Protein AF-A0AAD1SH05-F1 (afdb_monomer)

Nearest PDB structures (foldseek):
  2wno-assembly1_A  TM=9.393E-01  e=1.750E-06  Homo sapiens
  9en2-assembly1_A  TM=9.406E-01  e=2.161E-06  Homo sapiens
  7wr7-assembly1_A  TM=9.058E-01  e=7.682E-06  Homo sapiens
  6fzv-assembly1_D  TM=9.130E-01  e=3.199E-05  Homo sapiens
  3kq4-assembly1_B  TM=9.479E-01  e=1.078E-04  Homo sapiens

InterPro domains:
  IPR000859 CUB domain [PF00431] (1-83)
  IPR000859 CUB domain [PS01180] (1-86)
  IPR000859 CUB domain [SM00042] (1-86)
  IPR000859 CUB domain [cd00041] (1-85)
  IPR035914 Spermadhesin, CUB domain superfamily [G3DSA:2.60.120.290] (1-95)
  IPR035914 Spermadhesin, CUB domain superfamily [SSF49854] (1-86)

pLDDT: mean 83.74, std 23.16, range [28.81, 98.81]

Mean predicted aligned error: 10.82 Å

Sequence (114 aa):
WRLSVGSNQRIMLTFTSFDLEPEGPAGCKDVVEVYDGDTKGSQKIGHFCGNKIPSPVYSTGNILMVRFKSDSEGTGMGFHAKYSAFTGQVTPTTTPTTTRTTTPTTQTPPYIGL

Organism: Pelobates cultripes (NCBI:txid61616)

Solvent-accessible surface area (backbone atoms only — not comparable to full-atom values): 7149 Å² total; per-residue (Å²): 88,81,48,75,53,58,87,84,25,22,39,42,39,37,58,81,42,38,25,33,30,57,69,47,100,89,42,60,61,27,33,43,37,31,17,51,22,89,40,92,87,33,56,75,77,43,81,46,46,17,60,65,69,62,78,71,43,72,40,87,44,28,31,35,23,39,43,80,45,66,72,96,66,80,78,50,90,41,72,42,71,51,72,46,74,46,72,80,79,82,68,81,79,82,68,77,94,76,82,85,90,82,89,83,88,86,88,83,88,88,89,88,85,134

Structure (mmCIF, N/CA/C/O backbone):
data_AF-A0AAD1SH05-F1
#
_entry.id   AF-A0AAD1SH05-F1
#
loop_
_atom_site.group_PDB
_atom_site.id
_atom_site.type_symbol
_atom_site.label_atom_id
_atom_site.label_alt_id
_atom_site.label_comp_id
_atom_site.label_asym_id
_atom_site.label_entity_id
_atom_site.label_seq_id
_atom_site.pdbx_PDB_ins_code
_atom_site.Cartn_x
_atom_site.Cartn_y
_atom_site.Cartn_z
_atom_site.occupancy
_atom_site.B_iso_or_equiv
_atom_site.auth_seq_id
_atom_site.auth_comp_id
_atom_site.auth_asym_id
_atom_site.auth_atom_id
_atom_site.pdbx_PDB_model_num
ATOM 1 N N . TRP A 1 1 ? -9.307 -1.364 -3.843 1.00 97.50 1 TRP A N 1
ATOM 2 C CA . TRP A 1 1 ? -9.909 -2.243 -2.829 1.00 97.50 1 TRP A CA 1
ATOM 3 C C . TRP A 1 1 ? -10.112 -1.472 -1.546 1.00 97.50 1 TRP A C 1
ATOM 5 O O . TRP A 1 1 ? -9.191 -0.799 -1.100 1.00 97.50 1 TRP A O 1
ATOM 15 N N . ARG A 1 2 ? -11.302 -1.583 -0.961 1.00 97.38 2 ARG A N 1
ATOM 16 C CA . ARG A 1 2 ? -11.613 -1.053 0.365 1.00 97.38 2 ARG A CA 1
ATOM 17 C C . ARG A 1 2 ? -11.546 -2.205 1.361 1.00 97.38 2 ARG A C 1
ATOM 19 O O . ARG A 1 2 ? -12.300 -3.163 1.222 1.00 97.38 2 ARG A O 1
ATOM 26 N N . LEU A 1 3 ? -10.638 -2.123 2.322 1.00 98.25 3 LEU A N 1
ATOM 27 C CA . LEU A 1 3 ? -10.485 -3.099 3.395 1.00 98.25 3 LEU A CA 1
ATOM 28 C C . LEU A 1 3 ? -11.146 -2.540 4.648 1.00 98.25 3 LEU A C 1
ATOM 30 O O . LEU A 1 3 ? -10.958 -1.368 4.963 1.00 98.25 3 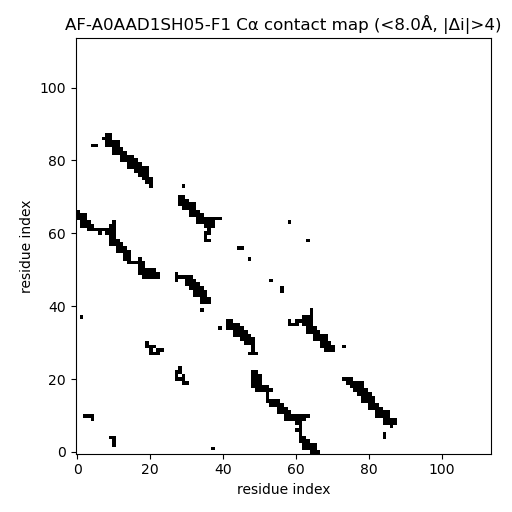LEU A O 1
ATOM 34 N N . SER A 1 4 ? -11.896 -3.366 5.371 1.00 97.94 4 SER A N 1
ATOM 35 C CA . SER A 1 4 ? -12.515 -2.961 6.630 1.00 97.94 4 SER A CA 1
ATOM 36 C C . SER A 1 4 ? -12.530 -4.092 7.646 1.00 97.94 4 SER A C 1
ATOM 38 O O . SER A 1 4 ? -12.725 -5.253 7.285 1.00 97.94 4 SER A O 1
ATOM 40 N N . VAL A 1 5 ? -12.366 -3.727 8.912 1.00 97.75 5 VAL A N 1
ATOM 41 C CA . VAL A 1 5 ? -12.466 -4.608 10.086 1.00 97.75 5 VAL A CA 1
ATOM 42 C C . VAL A 1 5 ? -13.456 -4.014 11.097 1.00 97.75 5 VAL A C 1
ATOM 44 O O . VAL A 1 5 ? -14.066 -2.971 10.833 1.00 97.75 5 VAL A O 1
ATOM 47 N N . GLY A 1 6 ? -13.651 -4.672 12.246 1.00 96.31 6 GLY A N 1
ATOM 48 C CA . GLY A 1 6 ? -14.532 -4.167 13.301 1.00 96.31 6 GLY A CA 1
ATOM 49 C C . GLY A 1 6 ? -14.138 -2.758 13.758 1.00 96.31 6 GLY A C 1
ATOM 50 O O . GLY A 1 6 ? -12.965 -2.395 13.725 1.00 96.31 6 GLY A O 1
ATOM 51 N N . SER A 1 7 ? -15.110 -1.960 14.203 1.00 92.94 7 SER A N 1
ATOM 52 C CA . SER A 1 7 ? -14.918 -0.538 14.548 1.00 92.94 7 SER A CA 1
ATOM 53 C C . SER A 1 7 ? -13.844 -0.273 15.612 1.00 92.94 7 SER A C 1
ATOM 55 O O . SER A 1 7 ? -13.246 0.795 15.617 1.00 92.94 7 SER A O 1
ATOM 57 N N . ASN A 1 8 ? -13.562 -1.252 16.475 1.00 93.19 8 ASN A N 1
ATOM 58 C CA . ASN A 1 8 ? -12.547 -1.167 17.532 1.00 93.19 8 ASN A CA 1
ATOM 59 C C . ASN A 1 8 ? -11.220 -1.856 17.162 1.00 93.19 8 ASN A C 1
ATOM 61 O O . ASN A 1 8 ? -10.400 -2.146 18.033 1.00 93.19 8 ASN A O 1
ATOM 65 N N . GLN A 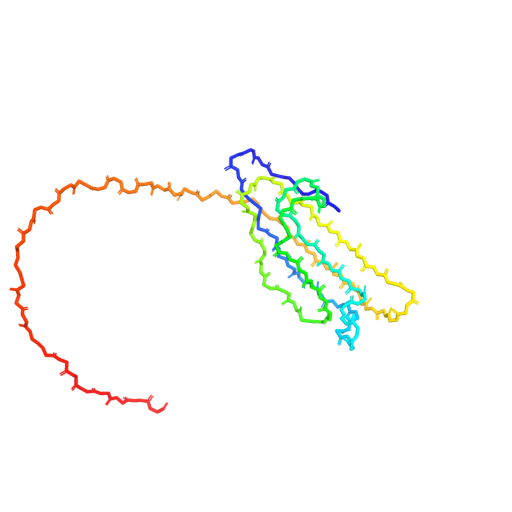1 9 ? -11.022 -2.175 15.884 1.00 95.81 9 GLN A N 1
ATOM 66 C CA . GLN A 1 9 ? -9.844 -2.869 15.374 1.00 95.81 9 GLN A CA 1
ATOM 67 C C . GLN A 1 9 ? -9.101 -2.003 14.357 1.00 95.81 9 GLN A C 1
ATOM 69 O O . GLN A 1 9 ? -9.647 -1.064 13.783 1.00 95.81 9 GLN A O 1
ATOM 74 N N . ARG A 1 10 ? -7.843 -2.359 14.119 1.00 97.25 10 ARG A N 1
ATOM 75 C CA . ARG A 1 10 ? -6.991 -1.799 13.070 1.00 97.25 10 ARG A CA 1
ATOM 76 C C . ARG A 1 10 ? -6.580 -2.895 12.097 1.00 97.25 10 ARG A C 1
ATOM 78 O O . ARG A 1 10 ? -6.715 -4.080 12.397 1.00 97.25 10 ARG A O 1
ATOM 85 N N . ILE A 1 11 ? -6.102 -2.495 10.929 1.00 98.50 11 ILE A N 1
ATOM 86 C CA . ILE A 1 11 ? -5.742 -3.371 9.819 1.00 98.50 11 ILE A CA 1
ATOM 87 C C . ILE A 1 11 ? -4.225 -3.456 9.715 1.00 98.50 11 ILE A C 1
ATOM 89 O O . ILE A 1 11 ? -3.551 -2.437 9.574 1.00 98.50 11 ILE A O 1
ATOM 93 N N . MET A 1 12 ? -3.700 -4.679 9.741 1.00 98.38 12 MET A N 1
ATOM 94 C CA . MET A 1 12 ? -2.338 -4.981 9.311 1.00 98.38 12 MET A CA 1
ATOM 95 C C . MET A 1 12 ? -2.407 -5.599 7.916 1.00 98.38 12 MET A C 1
ATOM 97 O O . MET A 1 12 ? -2.948 -6.690 7.750 1.00 98.38 12 MET A O 1
ATOM 101 N N . LEU A 1 13 ? -1.881 -4.902 6.912 1.00 98.69 13 LEU A N 1
ATOM 102 C CA . LEU A 1 13 ? -1.759 -5.375 5.534 1.00 98.69 13 LEU A CA 1
ATOM 103 C C . LEU A 1 13 ? -0.346 -5.924 5.313 1.00 98.69 13 LEU A C 1
ATOM 105 O O . LEU A 1 13 ? 0.641 -5.248 5.593 1.00 98.69 13 LEU A O 1
ATOM 109 N N . THR A 1 14 ? -0.234 -7.144 4.799 1.00 98.62 14 THR A N 1
ATOM 110 C CA . THR A 1 14 ? 1.044 -7.815 4.533 1.00 98.62 14 THR A CA 1
ATOM 111 C C . THR A 1 14 ? 1.068 -8.354 3.112 1.00 98.62 14 THR A C 1
ATOM 113 O O . THR A 1 14 ? 0.157 -9.071 2.699 1.00 98.62 14 THR A O 1
ATOM 116 N N . PHE A 1 15 ? 2.123 -8.036 2.367 1.00 98.69 15 PHE A N 1
ATOM 117 C CA . PHE A 1 15 ? 2.340 -8.554 1.020 1.00 98.69 15 PHE A CA 1
ATOM 118 C C . PHE A 1 15 ? 3.020 -9.925 1.084 1.00 98.69 15 PHE A C 1
ATOM 120 O O . PHE A 1 15 ? 3.991 -10.107 1.812 1.00 98.69 15 PHE A O 1
ATOM 127 N N . THR A 1 16 ? 2.499 -10.897 0.336 1.00 98.44 16 THR A N 1
ATOM 128 C CA . THR A 1 16 ? 3.062 -12.256 0.232 1.00 98.44 16 THR A CA 1
ATOM 129 C C . THR A 1 16 ? 3.809 -12.481 -1.078 1.00 98.44 16 THR A C 1
ATOM 131 O O . THR A 1 16 ? 4.659 -13.360 -1.149 1.00 98.44 16 THR A O 1
ATOM 134 N N . SER A 1 17 ? 3.502 -11.693 -2.108 1.00 98.31 17 SER A N 1
ATOM 135 C CA . SER A 1 17 ? 4.295 -11.578 -3.331 1.00 98.31 17 SER A CA 1
ATOM 136 C C . SER A 1 17 ? 4.197 -10.143 -3.838 1.00 98.31 17 SER A C 1
ATOM 138 O O . SER A 1 17 ? 3.157 -9.499 -3.660 1.00 98.31 17 SER A O 1
ATOM 140 N N . PHE A 1 18 ? 5.261 -9.640 -4.457 1.00 98.44 18 PHE A N 1
ATOM 141 C CA . PHE A 1 18 ? 5.289 -8.285 -4.990 1.00 98.44 18 PHE A CA 1
ATOM 142 C C . PHE A 1 18 ? 6.283 -8.202 -6.145 1.00 98.44 18 PHE A C 1
ATOM 144 O O . PHE A 1 18 ? 7.479 -8.369 -5.931 1.00 98.44 18 PHE A O 1
ATOM 151 N N . ASP A 1 19 ? 5.776 -7.986 -7.351 1.00 98.19 19 ASP A N 1
ATOM 152 C CA . ASP A 1 19 ? 6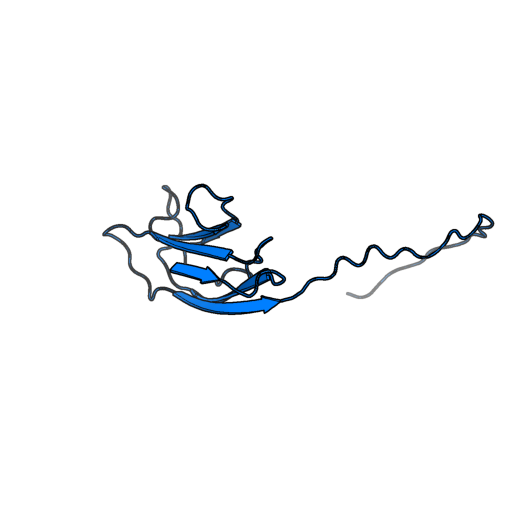.565 -7.862 -8.569 1.00 98.19 19 ASP A CA 1
ATOM 153 C C . ASP A 1 19 ? 5.860 -6.907 -9.534 1.00 98.19 19 ASP A C 1
ATOM 155 O O . ASP A 1 19 ? 4.924 -7.278 -10.242 1.00 98.19 19 ASP A O 1
ATOM 159 N N . LEU A 1 20 ? 6.277 -5.647 -9.493 1.00 97.69 20 LEU A N 1
ATOM 160 C CA . LEU A 1 20 ? 5.836 -4.567 -10.367 1.00 97.69 20 LEU A CA 1
ATOM 161 C C . LEU A 1 20 ? 7.029 -4.020 -11.148 1.00 97.69 20 LEU A C 1
ATOM 163 O O . LEU A 1 20 ? 8.182 -4.315 -10.821 1.00 97.69 20 LEU A O 1
ATOM 167 N N . GLU A 1 21 ? 6.757 -3.166 -12.132 1.00 96.38 21 GLU A N 1
ATOM 168 C CA . GLU A 1 21 ? 7.815 -2.426 -12.813 1.00 96.38 21 GLU A CA 1
ATOM 169 C C . GLU A 1 21 ? 8.729 -1.702 -11.795 1.00 96.38 21 GLU A C 1
ATOM 171 O O . GLU A 1 21 ? 8.232 -1.077 -10.845 1.00 96.38 21 GLU A O 1
ATOM 176 N N . PRO A 1 22 ? 10.066 -1.816 -11.934 1.00 94.25 22 PRO A N 1
ATOM 177 C CA . PRO A 1 22 ? 11.010 -1.113 -11.076 1.00 94.25 22 PRO A CA 1
ATOM 178 C C . PRO A 1 22 ? 10.906 0.406 -11.233 1.00 94.25 22 PRO A C 1
ATOM 180 O O . PRO A 1 22 ? 10.484 0.928 -12.260 1.00 94.25 22 PRO A O 1
ATOM 183 N N . GLU A 1 23 ? 11.331 1.129 -10.198 1.00 94.81 23 GLU A N 1
ATOM 184 C CA . GLU A 1 23 ? 11.376 2.588 -10.238 1.00 94.81 23 GLU A CA 1
ATOM 185 C C . GLU A 1 23 ? 12.338 3.073 -11.332 1.00 94.81 23 GLU A C 1
ATOM 187 O O . GLU A 1 23 ? 13.527 2.743 -11.330 1.00 94.81 23 GLU A O 1
ATOM 192 N N . GLY A 1 24 ? 11.811 3.863 -12.267 1.00 92.56 24 GLY A N 1
ATOM 193 C CA . GLY A 1 24 ? 12.590 4.497 -13.323 1.00 92.56 24 GLY A CA 1
ATOM 194 C C . GLY A 1 24 ? 12.937 5.958 -13.009 1.00 92.56 24 GLY A C 1
ATOM 195 O O . GLY A 1 24 ? 12.553 6.494 -11.970 1.00 92.56 24 GLY A O 1
ATOM 196 N N . PRO A 1 25 ? 13.594 6.669 -13.944 1.00 93.00 25 PRO A N 1
ATOM 197 C CA . PRO A 1 25 ? 13.940 8.086 -13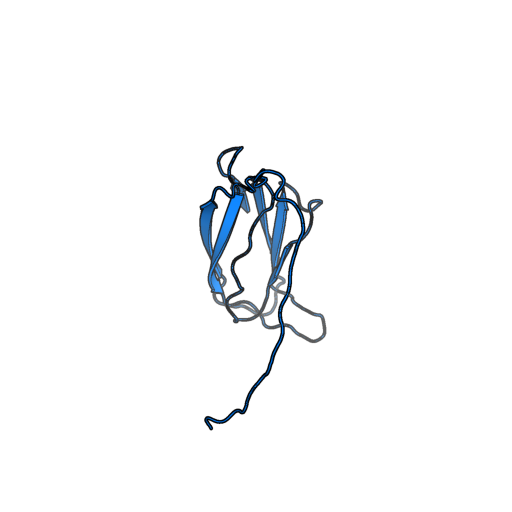.779 1.00 93.00 25 PRO A CA 1
ATOM 198 C C . PRO A 1 25 ? 12.733 9.012 -13.552 1.00 93.00 25 PRO A C 1
ATOM 200 O O . PRO A 1 25 ? 12.874 10.085 -12.974 1.00 93.00 25 PRO A O 1
ATOM 203 N N . ALA A 1 26 ? 11.548 8.603 -14.014 1.00 91.25 26 ALA A N 1
ATOM 204 C CA . ALA A 1 26 ? 10.284 9.314 -13.820 1.00 91.25 26 ALA A CA 1
ATOM 205 C C . ALA A 1 26 ? 9.489 8.824 -12.587 1.00 91.25 26 ALA A C 1
ATOM 207 O O . ALA A 1 26 ? 8.329 9.205 -12.418 1.00 91.25 26 ALA A O 1
ATOM 208 N N . GLY A 1 27 ? 10.093 7.982 -11.741 1.00 93.62 27 GLY A N 1
ATOM 209 C CA . GLY A 1 27 ? 9.462 7.338 -10.591 1.00 93.62 27 GLY A CA 1
ATOM 210 C C . GLY A 1 27 ? 8.745 6.029 -10.939 1.00 93.62 27 GLY A C 1
ATOM 211 O O . GLY A 1 27 ? 8.938 5.450 -12.009 1.00 93.62 27 GLY A O 1
ATOM 212 N N . CYS A 1 28 ? 7.904 5.562 -10.014 1.00 95.25 28 CYS A N 1
ATOM 213 C CA . CYS A 1 28 ? 7.080 4.365 -10.190 1.00 95.25 28 CYS A CA 1
ATOM 214 C C . CYS A 1 28 ? 5.964 4.593 -11.227 1.00 95.25 28 CYS A C 1
ATOM 216 O O . CYS A 1 28 ? 5.107 5.466 -11.037 1.00 95.25 28 CYS A O 1
ATOM 218 N N . LYS A 1 29 ? 5.932 3.778 -12.285 1.00 95.62 29 LYS A N 1
ATOM 219 C CA . LYS A 1 29 ? 4.825 3.730 -13.255 1.00 95.62 29 LYS A CA 1
ATOM 220 C C . LYS A 1 29 ? 3.704 2.814 -12.772 1.00 95.62 29 LYS A C 1
ATOM 222 O O . LYS A 1 29 ? 2.572 3.272 -12.581 1.00 95.62 29 LYS A O 1
ATOM 227 N N . ASP A 1 30 ? 4.077 1.579 -12.450 1.00 97.19 30 ASP A N 1
ATOM 228 C CA . ASP A 1 30 ? 3.259 0.616 -11.724 1.00 97.19 30 ASP A CA 1
ATOM 229 C C . ASP A 1 30 ? 3.430 0.794 -10.220 1.00 97.19 30 ASP A C 1
ATOM 231 O O . ASP A 1 30 ? 4.538 0.747 -9.689 1.00 97.19 30 ASP A O 1
ATOM 235 N N . VAL A 1 31 ? 2.328 1.002 -9.503 1.00 97.81 31 VAL A N 1
ATOM 236 C CA . VAL A 1 31 ? 2.375 1.309 -8.076 1.00 97.81 31 VAL A CA 1
ATOM 237 C C . VAL A 1 31 ? 1.158 0.808 -7.313 1.00 97.81 31 VAL A C 1
ATOM 239 O O . VAL A 1 31 ? 0.008 0.970 -7.732 1.00 97.81 31 VAL A O 1
ATOM 242 N N . VAL A 1 32 ? 1.416 0.258 -6.125 1.00 98.56 32 VAL A N 1
ATOM 243 C CA . VAL A 1 32 ? 0.403 0.057 -5.085 1.00 98.56 32 VAL A CA 1
ATOM 244 C C . VAL A 1 32 ? 0.455 1.221 -4.100 1.00 98.56 32 VAL A C 1
ATOM 246 O O . VAL A 1 32 ? 1.440 1.422 -3.389 1.00 98.56 32 VAL A O 1
ATOM 249 N N . GLU A 1 33 ? -0.636 1.979 -4.042 1.00 98.62 33 GLU A N 1
ATOM 250 C CA . GLU A 1 33 ? -0.869 3.045 -3.071 1.00 98.62 33 GLU A CA 1
ATOM 251 C C . GLU A 1 33 ? -1.762 2.524 -1.937 1.00 98.62 33 GLU A C 1
ATOM 253 O O . GLU A 1 33 ? -2.783 1.873 -2.185 1.00 98.62 33 GLU A O 1
ATOM 258 N N . VAL A 1 34 ? -1.406 2.837 -0.690 1.00 98.81 34 VAL A N 1
ATOM 259 C CA . VAL A 1 34 ? -2.206 2.503 0.498 1.00 98.81 34 VAL A CA 1
ATOM 260 C C . VAL A 1 34 ? -2.544 3.784 1.246 1.00 98.81 34 VAL A C 1
ATOM 262 O O . VAL A 1 34 ? -1.655 4.581 1.550 1.00 98.81 34 VAL A O 1
ATOM 265 N N . TYR A 1 35 ? -3.825 3.978 1.544 1.00 98.81 35 TYR A N 1
ATOM 266 C CA . TYR A 1 35 ? -4.351 5.152 2.231 1.00 98.81 35 TYR A CA 1
ATOM 267 C C . TYR A 1 35 ? -5.022 4.752 3.545 1.00 98.81 35 TYR A C 1
ATOM 269 O O . TYR A 1 35 ? -5.812 3.805 3.583 1.00 98.81 35 TYR A O 1
ATOM 277 N N . ASP A 1 36 ? -4.718 5.498 4.605 1.00 98.44 36 ASP A N 1
ATOM 278 C CA . ASP A 1 36 ? -5.243 5.314 5.957 1.00 98.44 36 ASP A CA 1
ATOM 279 C C . ASP A 1 36 ? -6.633 5.940 6.102 1.00 98.44 36 ASP A C 1
ATOM 281 O O . ASP A 1 36 ? -6.799 7.069 6.566 1.00 98.44 36 ASP A O 1
ATOM 285 N N . GLY A 1 37 ? -7.636 5.232 5.590 1.00 97.88 37 GLY A N 1
ATOM 286 C CA . GLY A 1 37 ? -9.024 5.673 5.543 1.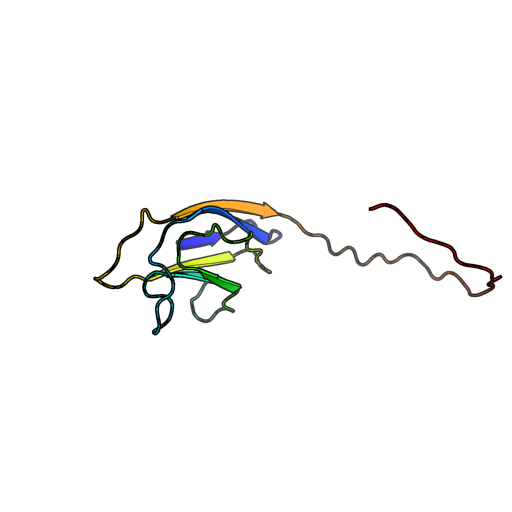00 97.88 37 GLY A CA 1
ATOM 287 C C . GLY A 1 37 ? -9.745 5.190 4.287 1.00 97.88 37 GLY A C 1
ATOM 288 O O . GLY A 1 37 ? -9.254 4.335 3.552 1.00 97.88 37 GLY A O 1
ATOM 289 N N . ASP A 1 38 ? -10.941 5.727 4.049 1.00 96.62 38 ASP A N 1
ATOM 290 C CA . ASP A 1 38 ? -11.875 5.200 3.042 1.00 96.62 38 ASP A CA 1
ATOM 291 C C . ASP A 1 38 ? -11.718 5.822 1.641 1.00 96.62 38 ASP A C 1
ATOM 293 O O . ASP A 1 38 ? -12.402 5.450 0.690 1.00 96.62 38 ASP A O 1
ATOM 297 N N . THR A 1 39 ? -10.840 6.813 1.471 1.00 95.38 39 THR A N 1
ATOM 298 C CA . THR A 1 39 ? -10.751 7.556 0.205 1.00 95.38 39 THR A CA 1
ATOM 299 C C . THR A 1 39 ? -9.311 7.839 -0.200 1.00 95.38 39 THR A C 1
ATOM 301 O O . THR A 1 39 ? -8.389 7.759 0.606 1.00 95.38 39 THR A O 1
ATOM 304 N N . LYS A 1 40 ? -9.113 8.252 -1.458 1.00 93.56 40 LYS A N 1
ATOM 305 C CA . LYS A 1 40 ? -7.812 8.752 -1.943 1.00 93.56 40 LYS A CA 1
ATOM 306 C C . LYS A 1 40 ? -7.419 10.108 -1.336 1.00 93.56 40 LYS A C 1
ATOM 308 O O . LYS A 1 40 ? -6.289 10.537 -1.537 1.00 93.56 40 LYS A O 1
ATOM 313 N N . GLY A 1 41 ? -8.348 10.786 -0.652 1.00 96.12 41 GLY A N 1
ATOM 314 C CA . GLY A 1 41 ? -8.080 12.009 0.109 1.00 96.12 41 GLY A CA 1
ATOM 315 C C . GLY A 1 41 ? -7.585 11.742 1.533 1.00 96.12 41 GLY A C 1
ATOM 316 O O . GLY A 1 41 ? -7.157 12.671 2.207 1.00 96.12 41 GLY A O 1
ATOM 317 N N . SER A 1 42 ? -7.635 10.489 1.995 1.00 97.94 42 SER A N 1
ATOM 318 C CA . SER A 1 42 ? -7.052 10.073 3.271 1.00 97.94 42 SER A CA 1
ATOM 319 C C . SER A 1 42 ? -5.517 10.081 3.212 1.00 97.94 42 SER A C 1
ATOM 321 O O . SER A 1 42 ? -4.924 10.124 2.133 1.00 97.94 42 SER A O 1
ATOM 323 N N . GLN A 1 43 ? -4.854 10.024 4.370 1.00 98.31 43 GLN A N 1
ATOM 324 C CA . GLN A 1 43 ? -3.390 10.036 4.446 1.00 98.31 43 GLN A CA 1
ATOM 325 C C . GLN A 1 43 ? -2.793 8.850 3.677 1.00 98.31 43 GLN A C 1
ATOM 327 O O . GLN A 1 43 ? -3.109 7.698 3.964 1.00 98.31 43 GLN A O 1
ATOM 332 N N . LYS A 1 44 ? -1.890 9.109 2.725 1.00 98.56 44 LYS A N 1
ATOM 333 C CA . LYS A 1 44 ? -1.139 8.040 2.052 1.00 98.56 44 LYS A CA 1
ATOM 334 C C . LYS A 1 44 ? -0.078 7.492 3.009 1.00 98.56 44 LYS A C 1
ATOM 336 O O . LYS A 1 44 ? 0.755 8.251 3.500 1.00 98.56 44 LYS A O 1
ATOM 341 N N . ILE A 1 45 ? -0.112 6.187 3.260 1.00 98.56 45 ILE A N 1
ATOM 342 C CA . ILE A 1 45 ? 0.810 5.465 4.155 1.00 98.56 45 ILE A CA 1
ATOM 343 C C . ILE A 1 45 ? 1.591 4.353 3.436 1.00 98.56 45 ILE A C 1
ATOM 345 O O . ILE A 1 45 ? 2.407 3.674 4.051 1.00 98.56 45 ILE A O 1
ATOM 349 N N . GLY A 1 46 ? 1.363 4.168 2.132 1.00 98.12 46 GLY A N 1
ATOM 350 C CA . GLY A 1 46 ? 2.124 3.245 1.293 1.00 98.12 46 GLY A CA 1
ATOM 351 C C . GLY A 1 46 ? 2.198 3.711 -0.159 1.00 98.12 46 GLY A C 1
ATOM 352 O O . GLY A 1 46 ? 1.222 4.242 -0.695 1.00 98.12 46 GLY A O 1
ATOM 353 N N . HIS A 1 47 ? 3.362 3.516 -0.773 1.00 98.06 47 HIS A N 1
ATOM 354 C CA . HIS A 1 47 ? 3.664 3.813 -2.174 1.00 98.06 47 HIS A CA 1
ATOM 355 C C . HIS A 1 47 ? 4.779 2.860 -2.619 1.00 98.06 47 HIS A C 1
ATOM 357 O O . HIS A 1 47 ? 5.942 3.072 -2.278 1.00 98.06 47 HIS A O 1
ATOM 363 N N . PHE A 1 48 ? 4.410 1.768 -3.289 1.00 98.19 48 PHE A N 1
ATOM 364 C CA . PHE A 1 48 ? 5.310 0.638 -3.533 1.00 98.19 48 PHE A CA 1
ATOM 365 C C . PHE A 1 48 ? 5.359 0.264 -5.016 1.00 98.19 48 PHE A C 1
ATOM 367 O O . PHE A 1 48 ? 4.306 0.111 -5.634 1.00 98.19 48 PHE A O 1
ATOM 374 N N . CYS A 1 49 ? 6.567 0.072 -5.548 1.00 97.56 49 CYS A N 1
ATOM 375 C CA . CYS A 1 49 ? 6.846 -0.439 -6.893 1.00 97.56 49 CYS A CA 1
ATOM 376 C C . CYS A 1 49 ? 8.111 -1.319 -6.896 1.00 97.56 49 CYS A C 1
ATOM 378 O O . CYS A 1 49 ? 8.732 -1.514 -5.846 1.00 97.56 49 CYS A O 1
ATOM 380 N N . GLY A 1 50 ? 8.471 -1.881 -8.051 1.00 97.25 50 GLY A N 1
ATOM 381 C CA . GLY A 1 50 ? 9.536 -2.873 -8.178 1.00 97.25 50 GLY A CA 1
ATOM 382 C C . GLY A 1 50 ? 9.173 -4.244 -7.608 1.00 97.25 50 GLY A C 1
ATOM 383 O O . GLY A 1 50 ? 8.005 -4.589 -7.446 1.00 97.25 50 GLY A O 1
ATOM 384 N N . ASN A 1 51 ? 10.196 -5.036 -7.290 1.00 97.38 51 ASN A N 1
ATOM 385 C CA . ASN A 1 51 ? 10.058 -6.450 -6.919 1.00 97.38 51 ASN A CA 1
ATOM 386 C C . ASN A 1 51 ? 10.438 -6.762 -5.462 1.00 97.38 51 ASN A C 1
ATOM 388 O O . ASN A 1 51 ? 10.513 -7.921 -5.047 1.00 97.38 51 ASN A O 1
ATOM 392 N N . LYS A 1 52 ? 10.704 -5.728 -4.657 1.00 97.88 52 LYS A N 1
ATOM 393 C CA . LYS A 1 52 ? 10.975 -5.896 -3.231 1.00 97.88 52 LYS A CA 1
ATOM 394 C C . LYS A 1 52 ? 9.655 -5.963 -2.473 1.00 97.88 52 LYS A C 1
ATOM 396 O O . LYS A 1 52 ? 8.877 -5.014 -2.509 1.00 97.88 52 LYS A O 1
ATOM 401 N N . ILE A 1 53 ? 9.443 -7.042 -1.717 1.00 98.25 53 ILE A N 1
ATOM 402 C CA . ILE A 1 53 ? 8.281 -7.17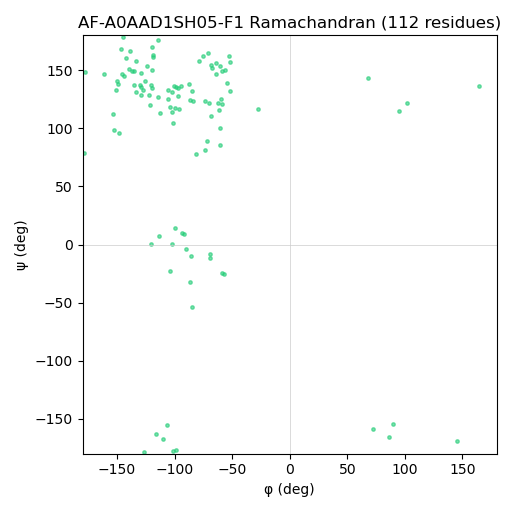6 -0.828 1.00 98.25 53 ILE A CA 1
ATOM 403 C C . ILE A 1 53 ? 8.279 -6.023 0.198 1.00 98.25 53 ILE A C 1
ATOM 405 O O . ILE A 1 53 ? 9.244 -5.896 0.962 1.00 98.25 53 ILE A O 1
ATOM 409 N N . PRO A 1 54 ? 7.224 -5.184 0.240 1.00 98.38 54 PRO A N 1
ATOM 410 C CA . PRO A 1 54 ? 7.121 -4.103 1.214 1.00 98.38 54 PRO A CA 1
ATOM 411 C C . PRO A 1 54 ? 6.958 -4.611 2.648 1.00 98.38 54 PRO A C 1
ATOM 413 O O . PRO A 1 54 ? 6.359 -5.662 2.890 1.00 98.38 54 PRO A O 1
ATOM 416 N N . SER A 1 55 ? 7.419 -3.815 3.615 1.00 98.38 55 SER A N 1
ATOM 417 C CA . SER A 1 55 ? 7.113 -4.043 5.030 1.00 98.38 55 SER A CA 1
ATOM 418 C C . SER A 1 55 ? 5.598 -3.988 5.286 1.00 98.38 55 SER A C 1
ATOM 420 O O . SER A 1 55 ? 4.884 -3.287 4.562 1.00 98.38 55 SER A O 1
ATOM 422 N N . PRO A 1 56 ? 5.091 -4.676 6.327 1.00 98.25 56 PRO A N 1
ATOM 423 C CA . PRO A 1 56 ? 3.682 -4.597 6.692 1.00 98.25 56 PRO A CA 1
ATOM 424 C C . PRO A 1 56 ? 3.216 -3.154 6.919 1.00 98.25 56 PRO A C 1
ATOM 426 O O . PRO A 1 56 ? 3.918 -2.354 7.540 1.00 98.25 56 PRO A O 1
ATOM 429 N N . VAL A 1 57 ? 2.013 -2.844 6.439 1.00 98.50 57 VAL A N 1
ATOM 430 C CA . VAL A 1 57 ? 1.369 -1.537 6.603 1.00 98.50 57 VAL A CA 1
ATOM 431 C C . VAL A 1 57 ? 0.314 -1.637 7.695 1.00 98.50 57 VAL A C 1
ATOM 433 O O . VAL A 1 57 ? -0.517 -2.545 7.676 1.00 98.50 57 VAL A O 1
ATOM 436 N N . TYR A 1 58 ? 0.330 -0.690 8.629 1.00 98.12 58 TYR A N 1
ATOM 437 C CA . TYR A 1 58 ? -0.597 -0.632 9.755 1.00 98.12 58 TYR A CA 1
ATOM 438 C C . TYR A 1 58 ? -1.488 0.599 9.622 1.00 98.12 58 TYR A C 1
ATOM 440 O O . TYR A 1 58 ? -0.981 1.710 9.478 1.00 98.12 58 TYR A O 1
ATOM 448 N N . SER A 1 59 ? -2.804 0.409 9.683 1.00 98.00 59 SER A N 1
ATOM 449 C CA . SER A 1 59 ? -3.757 1.519 9.729 1.00 98.00 59 SER A CA 1
ATOM 450 C C . SER A 1 59 ? -3.856 2.125 11.129 1.00 98.00 59 SER A C 1
ATOM 452 O O . SER A 1 59 ? -3.585 1.464 12.141 1.00 98.00 59 SER A O 1
ATOM 454 N N . THR A 1 60 ? -4.313 3.374 11.205 1.00 96.81 60 THR A N 1
ATOM 455 C CA . THR A 1 60 ? -4.717 3.991 12.478 1.00 96.81 60 THR A CA 1
ATOM 456 C C . THR A 1 60 ? -6.172 3.680 12.822 1.00 96.81 60 THR A C 1
ATOM 458 O O . THR A 1 60 ? -6.498 3.518 13.999 1.00 96.81 60 THR A O 1
ATOM 461 N N . GLY A 1 61 ? -7.028 3.535 11.804 1.00 96.44 61 GLY A N 1
ATOM 462 C CA . GLY A 1 61 ? -8.449 3.206 11.938 1.00 96.44 61 GLY A CA 1
ATOM 463 C C . GLY A 1 61 ? -8.808 1.797 11.465 1.00 96.44 61 GLY A C 1
ATOM 464 O O . GLY A 1 61 ? -7.946 0.962 11.202 1.00 96.44 61 GLY A O 1
ATOM 465 N N . ASN A 1 62 ? -10.104 1.535 11.315 1.00 97.88 62 ASN A N 1
ATOM 466 C CA . ASN A 1 62 ? -10.637 0.233 10.907 1.00 97.88 62 ASN A CA 1
ATOM 467 C C . ASN A 1 62 ? -10.822 0.082 9.386 1.00 97.88 62 ASN A C 1
ATOM 469 O O . ASN A 1 62 ? -11.462 -0.878 8.952 1.00 97.88 62 ASN A O 1
ATOM 473 N N . ILE A 1 63 ? -10.319 1.028 8.584 1.00 98.44 63 ILE A N 1
ATOM 474 C CA . ILE A 1 63 ? -10.469 1.060 7.124 1.00 98.44 63 ILE A CA 1
ATOM 475 C C . ILE A 1 63 ? -9.125 1.391 6.466 1.00 98.44 63 ILE A C 1
ATOM 477 O O . ILE A 1 63 ? -8.432 2.307 6.899 1.00 98.44 63 ILE A O 1
ATOM 481 N N . LEU A 1 64 ? -8.797 0.676 5.389 1.00 98.56 64 LEU A N 1
ATOM 482 C CA . LEU A 1 64 ? -7.738 1.033 4.443 1.00 98.56 64 LEU A CA 1
ATOM 483 C C . LEU A 1 64 ? -8.302 1.069 3.026 1.00 98.56 64 LEU A C 1
ATOM 485 O O . LEU A 1 64 ? -9.048 0.174 2.621 1.00 98.56 64 LEU A O 1
ATOM 489 N N . MET A 1 65 ? -7.858 2.037 2.234 1.00 98.62 65 MET A N 1
ATOM 490 C CA . MET A 1 65 ? -8.061 2.044 0.790 1.00 98.62 65 MET A CA 1
ATOM 491 C C . MET A 1 65 ? -6.747 1.662 0.109 1.00 98.62 65 MET A C 1
ATOM 493 O O . MET A 1 65 ? -5.742 2.356 0.227 1.00 98.62 65 MET A O 1
ATOM 497 N N . VAL A 1 66 ? -6.758 0.554 -0.628 1.00 98.62 66 VAL A N 1
ATOM 498 C CA . VAL A 1 66 ? -5.633 0.084 -1.446 1.00 98.62 66 VAL A CA 1
ATOM 499 C C . VAL A 1 66 ? -5.950 0.349 -2.909 1.00 98.62 66 VAL A C 1
ATOM 501 O O . VAL A 1 66 ? -7.039 0.016 -3.385 1.00 98.62 66 VAL A O 1
ATOM 504 N N . ARG A 1 67 ? -5.010 0.910 -3.657 1.00 98.12 67 ARG A N 1
ATOM 505 C CA . ARG A 1 67 ? -5.183 1.211 -5.077 1.00 98.12 67 ARG A CA 1
ATOM 506 C C . ARG A 1 67 ? -3.966 0.745 -5.856 1.00 98.12 67 ARG A C 1
ATOM 508 O O . ARG A 1 67 ? -2.850 1.088 -5.501 1.00 98.12 67 ARG A O 1
ATOM 515 N N . PHE A 1 68 ? -4.205 0.032 -6.948 1.00 97.69 68 PHE A N 1
ATOM 516 C CA . PHE A 1 68 ? -3.189 -0.221 -7.960 1.00 97.69 68 PHE A CA 1
ATOM 517 C C . PHE A 1 68 ? -3.348 0.790 -9.104 1.00 97.69 68 PHE A C 1
ATOM 519 O O . PHE A 1 68 ? -4.474 1.081 -9.524 1.00 97.69 68 PHE A O 1
ATOM 526 N N . LYS A 1 69 ? -2.238 1.370 -9.556 1.00 96.12 69 LYS A N 1
ATOM 527 C CA . LYS A 1 69 ? -2.144 2.249 -10.727 1.00 96.12 69 LYS A CA 1
ATOM 528 C C . LYS A 1 69 ? -1.011 1.709 -11.600 1.00 96.12 69 LYS A C 1
ATOM 530 O O . LYS A 1 69 ? 0.031 1.377 -11.060 1.00 96.12 69 LYS A O 1
ATOM 535 N N . SER A 1 70 ? -1.243 1.638 -12.901 1.00 95.38 70 SER A N 1
ATOM 536 C CA . SER A 1 70 ? -0.308 1.125 -13.903 1.00 95.38 70 SER A CA 1
ATOM 537 C C . SER A 1 70 ? -0.423 1.974 -15.170 1.00 95.38 70 SER A C 1
ATOM 539 O O . SER A 1 70 ? -1.417 2.706 -15.314 1.00 95.38 70 SER A O 1
ATOM 541 N N . ASP A 1 71 ? 0.587 1.934 -16.035 1.00 91.88 71 ASP A N 1
ATOM 542 C CA . ASP A 1 71 ? 0.525 2.499 -17.385 1.00 91.88 71 ASP A CA 1
ATOM 543 C C . ASP A 1 71 ? 0.428 1.386 -18.456 1.00 91.88 71 ASP A C 1
ATOM 545 O O . ASP A 1 71 ? -0.187 0.351 -18.203 1.00 91.88 71 ASP A O 1
ATOM 549 N N . SER A 1 72 ? 0.859 1.640 -19.694 1.00 89.62 72 SER A N 1
ATOM 550 C CA . SER A 1 72 ? 0.784 0.673 -20.802 1.00 89.62 72 SER A CA 1
ATOM 551 C C . SER A 1 72 ? 2.118 -0.009 -21.120 1.00 89.62 72 SER A C 1
ATOM 553 O O . SER A 1 72 ? 2.179 -0.783 -22.075 1.00 89.62 72 SER A O 1
ATOM 555 N N . GLU A 1 73 ? 3.184 0.309 -20.387 1.00 85.31 73 GLU A N 1
ATOM 556 C CA . GLU A 1 73 ? 4.546 -0.177 -20.606 1.00 85.31 73 GLU A CA 1
ATOM 557 C C . GLU A 1 73 ? 5.074 -0.841 -19.334 1.00 85.31 73 GLU A C 1
ATOM 559 O O . GLU A 1 73 ? 4.634 -0.527 -18.240 1.00 85.31 73 GLU A O 1
ATOM 564 N N . GLY A 1 74 ? 6.016 -1.780 -19.473 1.00 79.81 74 GLY A N 1
ATOM 565 C CA . GLY A 1 74 ? 6.474 -2.559 -18.323 1.00 79.81 74 GLY A CA 1
ATOM 566 C C . GLY A 1 74 ? 5.383 -3.505 -17.804 1.00 79.81 74 GLY A C 1
ATOM 567 O O . GLY A 1 74 ? 4.183 -3.256 -17.875 1.00 79.81 74 GLY A O 1
ATOM 568 N N . THR A 1 75 ? 5.764 -4.697 -17.362 1.00 84.44 75 THR A N 1
ATOM 569 C CA . THR A 1 75 ? 4.804 -5.615 -16.739 1.00 84.44 75 THR A CA 1
ATOM 570 C C . THR A 1 75 ? 5.544 -6.482 -15.740 1.00 84.44 75 THR A C 1
ATOM 572 O O . THR A 1 75 ? 6.602 -7.025 -16.056 1.00 84.44 75 THR A O 1
ATOM 575 N N . GLY A 1 76 ? 4.981 -6.614 -14.544 1.00 90.25 76 GLY A N 1
ATOM 576 C CA . GLY A 1 76 ? 5.398 -7.593 -13.546 1.00 90.25 76 GLY A CA 1
ATOM 577 C C . GLY A 1 76 ? 4.300 -8.621 -13.282 1.00 90.25 76 GLY A C 1
ATOM 578 O O . GLY A 1 76 ? 3.183 -8.519 -13.794 1.00 90.25 76 GLY A O 1
ATOM 579 N N . MET A 1 77 ? 4.595 -9.613 -12.445 1.00 96.00 77 MET A N 1
ATOM 580 C CA . MET A 1 77 ? 3.628 -10.642 -12.039 1.00 96.00 77 MET A CA 1
ATOM 581 C C . MET A 1 77 ? 2.500 -10.102 -11.139 1.00 96.00 77 MET A C 1
ATOM 583 O O . MET A 1 77 ? 1.542 -10.819 -10.839 1.00 96.00 77 MET A O 1
ATOM 587 N N . GLY A 1 78 ? 2.602 -8.852 -10.686 1.00 96.88 78 GLY A N 1
ATOM 588 C CA . GLY A 1 78 ? 1.636 -8.197 -9.816 1.00 96.88 78 GLY A CA 1
ATOM 589 C C . GLY A 1 78 ? 1.940 -8.412 -8.335 1.00 96.88 78 GLY A C 1
ATOM 590 O O . GLY A 1 78 ? 3.077 -8.632 -7.917 1.00 96.88 78 GLY A O 1
ATOM 591 N N . PHE A 1 79 ? 0.908 -8.337 -7.498 1.00 98.31 79 PHE A N 1
ATOM 592 C CA . PHE A 1 79 ? 1.058 -8.476 -6.052 1.00 98.31 79 PHE A CA 1
ATOM 593 C C . PHE A 1 79 ? -0.034 -9.352 -5.445 1.00 98.31 79 PHE A C 1
ATOM 595 O O . PHE A 1 79 ? -1.182 -9.356 -5.887 1.00 98.31 79 PHE A O 1
ATOM 602 N N . HIS A 1 80 ? 0.326 -10.041 -4.367 1.00 98.44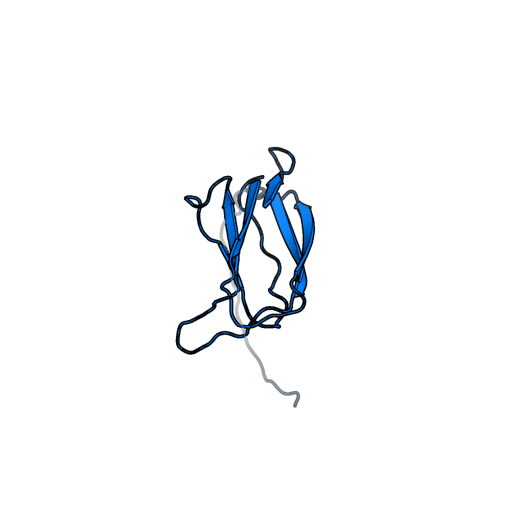 80 HIS A N 1
ATOM 603 C CA . HIS A 1 80 ? -0.614 -10.705 -3.474 1.00 98.44 80 HIS A CA 1
ATOM 604 C C . HIS A 1 80 ? -0.445 -10.133 -2.076 1.00 98.44 80 HIS A C 1
ATOM 606 O O . HIS A 1 80 ? 0.676 -9.944 -1.597 1.00 98.44 80 HIS A O 1
ATOM 612 N N . ALA A 1 81 ? -1.563 -9.883 -1.405 1.00 98.38 81 ALA A N 1
ATOM 613 C CA . ALA A 1 81 ? -1.567 -9.386 -0.043 1.00 98.38 81 ALA A CA 1
ATOM 614 C C . ALA A 1 81 ? -2.651 -10.067 0.788 1.00 98.38 81 ALA A C 1
ATOM 616 O O . ALA A 1 81 ? -3.699 -10.472 0.284 1.00 98.38 81 ALA A O 1
ATOM 617 N N . LYS A 1 82 ? -2.385 -10.163 2.086 1.00 98.38 82 LYS A N 1
ATOM 618 C CA . LYS A 1 82 ? -3.329 -10.586 3.117 1.00 98.38 82 LYS A CA 1
ATOM 619 C C . LYS A 1 82 ? -3.493 -9.442 4.104 1.00 98.38 82 LYS A C 1
ATOM 621 O O . LYS A 1 82 ? -2.555 -8.679 4.323 1.00 98.38 82 LYS A O 1
ATOM 626 N N . TYR A 1 83 ? -4.664 -9.334 4.715 1.00 98.38 83 TYR A N 1
ATOM 627 C CA . TYR A 1 83 ? -4.884 -8.387 5.798 1.00 98.38 83 TYR A CA 1
ATOM 628 C C . TYR A 1 83 ? -5.509 -9.086 7.001 1.00 98.38 83 TYR A C 1
ATOM 630 O O . TYR A 1 83 ? -6.264 -10.046 6.845 1.00 98.38 83 TYR A O 1
ATOM 638 N N . SER A 1 84 ? -5.181 -8.610 8.197 1.00 97.75 84 SER A N 1
ATOM 639 C CA . SER A 1 84 ? -5.753 -9.091 9.452 1.00 97.75 84 SER A CA 1
ATOM 640 C C . SER A 1 84 ? -6.170 -7.931 10.346 1.00 97.75 84 SER A C 1
ATOM 642 O O . SER A 1 84 ? -5.697 -6.800 10.205 1.00 97.75 84 SER A O 1
ATOM 644 N N . ALA A 1 85 ? -7.088 -8.224 11.265 1.00 97.50 85 ALA A N 1
ATOM 645 C CA . ALA A 1 85 ? -7.490 -7.298 12.306 1.00 97.50 85 ALA A CA 1
ATOM 646 C C . ALA A 1 85 ? -6.564 -7.433 13.522 1.00 97.50 85 ALA A C 1
ATOM 648 O O . ALA A 1 85 ? -6.260 -8.549 13.944 1.00 97.50 85 ALA A O 1
ATOM 649 N N . PHE A 1 86 ? -6.173 -6.313 14.123 1.00 94.50 86 PHE A N 1
ATOM 650 C CA . PHE A 1 86 ? -5.489 -6.292 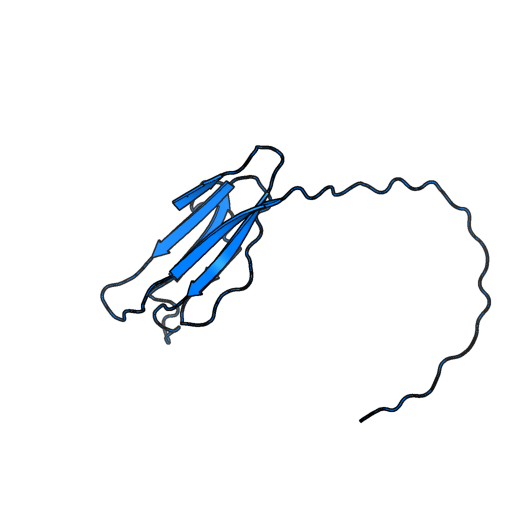15.413 1.00 94.50 86 PHE A CA 1
ATOM 651 C C . PHE A 1 86 ? -6.079 -5.220 16.331 1.00 94.50 86 PHE A C 1
ATOM 653 O O . PHE A 1 86 ? -6.574 -4.184 15.884 1.00 94.50 86 PHE A O 1
ATOM 660 N N . THR A 1 87 ? -6.032 -5.473 17.635 1.00 88.06 87 THR A N 1
ATOM 661 C CA . THR A 1 87 ? -6.469 -4.538 18.676 1.00 88.06 87 THR A CA 1
ATOM 662 C C . THR A 1 87 ? -5.250 -4.095 19.470 1.00 88.06 87 THR A C 1
ATOM 664 O O . THR A 1 87 ? -4.635 -4.906 20.158 1.00 88.06 87 THR A O 1
ATOM 667 N N . GLY A 1 88 ? -4.887 -2.818 19.377 1.00 67.25 88 GLY A N 1
ATOM 668 C CA . GLY A 1 88 ? -3.860 -2.226 20.231 1.00 67.25 88 GLY A CA 1
ATOM 669 C C . GLY A 1 88 ? -4.516 -1.422 21.344 1.00 67.25 88 GLY A C 1
ATOM 670 O O . GLY A 1 88 ? -4.986 -0.314 21.088 1.00 67.25 88 GLY A O 1
ATOM 671 N N . GLN A 1 89 ? -4.538 -1.952 22.569 1.00 47.50 89 GLN A N 1
ATOM 672 C CA . GLN A 1 89 ? -4.695 -1.099 23.741 1.00 47.50 89 GLN A CA 1
ATOM 673 C C . GLN A 1 89 ? -3.412 -0.275 23.870 1.00 47.50 89 GLN A C 1
ATOM 675 O O . GLN A 1 89 ? -2.364 -0.806 24.222 1.00 47.50 89 GLN A O 1
ATOM 680 N N . VAL A 1 90 ? -3.485 1.034 23.624 1.00 52.84 90 VAL A N 1
ATOM 681 C CA . VAL A 1 90 ? -2.731 1.929 24.501 1.00 52.84 90 VAL A CA 1
ATOM 682 C C . VAL A 1 90 ? -3.496 1.901 25.810 1.00 52.84 90 VAL A C 1
ATOM 684 O O . VAL A 1 90 ? -4.457 2.637 25.996 1.00 52.84 90 VAL A O 1
ATOM 687 N N . THR A 1 91 ? -3.158 0.974 26.697 1.00 42.19 91 THR A N 1
ATOM 688 C CA . THR A 1 91 ? -3.470 1.184 28.103 1.00 42.19 91 THR A CA 1
ATOM 689 C C . THR A 1 91 ? -2.695 2.447 28.475 1.00 42.19 91 THR A C 1
ATOM 691 O O . THR A 1 91 ? -1.464 2.425 28.395 1.00 42.19 91 THR A O 1
ATOM 694 N N . PRO A 1 92 ? -3.330 3.574 28.845 1.00 41.50 92 PRO A N 1
ATOM 695 C CA . PRO A 1 92 ? -2.635 4.502 29.709 1.00 41.50 92 PRO A CA 1
ATOM 696 C C . PRO A 1 92 ? -2.342 3.697 30.972 1.00 41.50 92 PRO A C 1
ATOM 698 O O . PRO A 1 92 ? -3.241 3.441 31.773 1.00 41.50 92 PRO A O 1
ATOM 701 N N . THR A 1 93 ? -1.108 3.213 31.106 1.00 39.12 93 THR A N 1
ATOM 702 C CA . THR A 1 93 ? -0.595 2.682 32.364 1.00 39.12 93 THR A CA 1
ATOM 703 C C . THR A 1 93 ? -0.647 3.830 33.365 1.00 39.12 93 THR A C 1
ATOM 705 O O . THR A 1 93 ? 0.298 4.593 33.532 1.00 39.12 93 THR A O 1
ATOM 708 N N . THR A 1 94 ?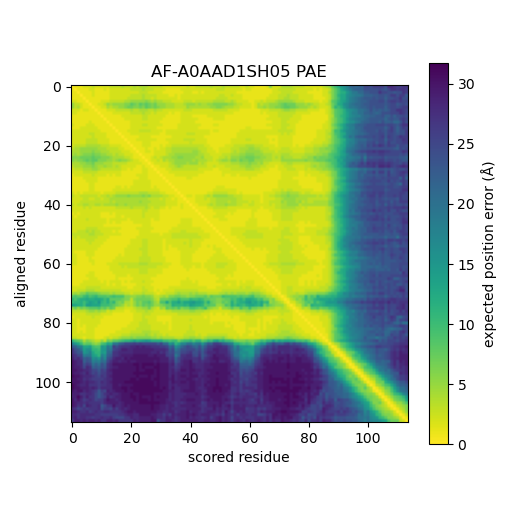 -1.804 3.998 33.995 1.00 48.91 94 THR A N 1
ATOM 709 C CA . THR A 1 94 ? -1.954 4.703 35.257 1.00 48.91 94 THR A CA 1
ATOM 710 C C . THR A 1 94 ? -1.384 3.764 36.307 1.00 48.91 94 THR A C 1
ATOM 712 O O . THR A 1 94 ? -2.105 3.006 36.944 1.00 48.91 94 THR A O 1
ATOM 715 N N . THR A 1 95 ? -0.059 3.769 36.446 1.00 42.66 95 THR A N 1
ATOM 716 C CA . THR A 1 95 ? 0.585 3.250 37.655 1.00 42.66 95 THR A CA 1
ATOM 717 C C . THR A 1 95 ? 0.833 4.433 38.596 1.00 42.66 95 THR A C 1
ATOM 719 O O . THR A 1 95 ? 1.213 5.506 38.120 1.00 42.66 95 THR A O 1
ATOM 722 N N . PRO A 1 96 ? 0.564 4.285 39.907 1.00 50.41 96 PRO A N 1
ATOM 723 C CA . PRO A 1 96 ? 0.466 5.392 40.849 1.00 50.41 96 PRO A CA 1
ATOM 724 C C . PRO A 1 96 ? 1.816 6.066 41.101 1.00 50.41 96 PRO A C 1
ATOM 726 O O . PRO A 1 96 ? 2.873 5.438 41.019 1.00 50.41 96 PRO A O 1
ATOM 729 N N . THR A 1 97 ? 1.742 7.340 41.488 1.00 47.22 97 THR A N 1
ATOM 730 C CA . THR A 1 97 ? 2.781 8.121 42.167 1.00 47.22 97 THR A CA 1
ATOM 731 C C . THR A 1 97 ? 3.713 7.242 43.003 1.00 47.22 97 THR A C 1
ATOM 733 O O . THR A 1 97 ? 3.280 6.652 43.989 1.00 47.22 97 THR A O 1
ATOM 736 N N . THR A 1 98 ? 5.000 7.199 42.655 1.00 43.31 98 THR A N 1
ATOM 737 C CA . THR A 1 98 ? 6.042 6.755 43.586 1.00 43.31 98 THR A CA 1
ATOM 738 C C . THR A 1 98 ? 7.059 7.870 43.757 1.00 43.31 98 THR A C 1
ATOM 740 O O . THR A 1 98 ? 7.650 8.385 42.809 1.00 43.31 98 THR A O 1
ATOM 743 N N . THR A 1 99 ? 7.161 8.278 45.010 1.00 40.22 99 THR A N 1
ATOM 744 C CA . THR A 1 99 ? 7.970 9.337 45.586 1.00 40.22 99 THR A CA 1
ATOM 745 C C . THR A 1 99 ? 9.466 9.129 45.326 1.00 40.22 99 THR A C 1
ATOM 747 O O . THR A 1 99 ? 9.965 8.013 45.228 1.00 40.22 99 THR A O 1
ATOM 750 N N . ARG A 1 100 ? 10.170 10.257 45.227 1.00 47.09 100 ARG A N 1
ATOM 751 C CA . ARG A 1 100 ? 11.614 10.443 45.012 1.00 47.09 100 ARG A CA 1
ATOM 752 C C . ARG A 1 100 ? 12.508 9.672 46.009 1.00 47.09 100 ARG A C 1
ATOM 754 O O . ARG A 1 100 ? 12.098 9.497 47.155 1.00 47.09 100 ARG A O 1
ATOM 761 N N . THR A 1 101 ? 13.793 9.517 45.625 1.00 34.81 101 THR A N 1
ATOM 762 C CA . THR A 1 101 ? 15.030 9.347 46.461 1.00 34.81 101 THR A CA 1
ATOM 763 C C . THR A 1 101 ? 15.515 7.877 46.518 1.00 34.81 101 THR A C 1
ATOM 765 O O . THR A 1 101 ? 14.733 7.021 46.889 1.00 34.81 101 THR A O 1
ATOM 768 N N . THR A 1 102 ? 16.730 7.439 46.139 1.00 36.47 102 THR A N 1
ATOM 769 C CA . THR A 1 102 ? 18.073 8.044 45.963 1.00 36.47 102 THR A CA 1
ATOM 770 C C . THR A 1 102 ? 18.957 7.142 45.081 1.00 36.47 102 THR A C 1
ATOM 772 O O . THR A 1 102 ? 18.889 5.922 45.188 1.00 36.47 102 THR A O 1
ATOM 775 N N . THR A 1 103 ? 19.841 7.749 44.287 1.00 39.81 103 THR A N 1
ATOM 776 C CA . THR A 1 103 ? 20.999 7.131 43.606 1.00 39.81 103 THR A CA 1
ATOM 777 C C . THR A 1 103 ? 22.036 6.608 44.617 1.00 39.81 103 THR A C 1
ATOM 779 O O . THR A 1 103 ? 22.252 7.267 45.636 1.00 39.81 103 THR A O 1
ATOM 782 N N . PRO A 1 104 ? 22.747 5.502 44.322 1.00 41.50 104 PRO A N 1
ATOM 783 C CA . PRO A 1 104 ? 24.214 5.598 44.277 1.00 41.50 104 PRO A CA 1
ATOM 784 C C . PRO A 1 104 ? 24.830 5.008 42.992 1.00 41.50 104 PRO A C 1
ATOM 786 O O . PRO A 1 104 ? 24.448 3.947 42.510 1.00 41.50 104 PRO A O 1
ATOM 789 N N . THR A 1 105 ? 25.810 5.745 42.469 1.00 40.97 105 THR A N 1
ATOM 790 C CA . THR A 1 105 ? 26.809 5.409 41.434 1.00 40.97 105 THR A CA 1
ATOM 791 C C . THR A 1 105 ? 27.548 4.092 41.763 1.00 40.97 105 THR A C 1
ATOM 793 O O . THR A 1 105 ? 27.660 3.735 42.930 1.00 40.97 105 THR A O 1
ATOM 796 N N . THR A 1 106 ? 28.157 3.325 40.845 1.00 34.97 106 THR A N 1
ATOM 797 C CA . THR A 1 106 ? 29.291 3.713 39.979 1.00 34.97 106 THR A CA 1
ATOM 798 C C . THR A 1 106 ? 29.672 2.559 39.018 1.00 34.97 106 THR A C 1
ATOM 800 O O . THR A 1 106 ? 29.648 1.402 39.419 1.00 34.97 106 THR A O 1
ATOM 803 N N . GLN A 1 107 ? 30.159 2.938 37.825 1.00 28.81 107 GLN A N 1
ATOM 804 C CA . GLN A 1 107 ? 31.219 2.303 37.007 1.00 28.81 107 GLN A CA 1
ATOM 805 C C . GLN A 1 107 ? 30.866 1.304 35.874 1.00 28.81 107 GLN A C 1
ATOM 807 O O . GLN A 1 107 ? 30.414 0.187 36.086 1.00 28.81 107 GLN A O 1
ATOM 812 N N . THR A 1 108 ? 31.183 1.735 34.646 1.00 35.56 108 THR A N 1
ATOM 813 C CA . THR A 1 108 ? 31.253 1.017 33.349 1.00 35.56 108 THR A CA 1
ATOM 814 C C . THR A 1 108 ? 32.727 0.689 32.971 1.00 35.56 108 THR A C 1
ATOM 816 O O . THR A 1 108 ? 33.620 1.187 33.654 1.00 35.56 108 THR A O 1
ATOM 819 N N . PRO A 1 109 ? 33.037 0.075 31.799 1.00 48.62 109 PRO A N 1
ATOM 820 C CA . PRO A 1 109 ? 33.151 -1.356 31.449 1.00 48.62 109 PRO A CA 1
ATOM 821 C C . PRO A 1 109 ? 34.614 -1.735 31.033 1.00 48.62 109 PRO A C 1
ATOM 823 O O . PRO A 1 109 ? 35.526 -0.951 31.295 1.00 48.62 109 PRO A O 1
ATOM 826 N N . PRO A 1 110 ? 34.888 -2.883 30.359 1.00 46.44 110 PRO A N 1
ATOM 827 C CA . PRO A 1 110 ? 35.118 -2.779 28.904 1.00 46.44 110 PRO A CA 1
ATOM 828 C C . PRO A 1 110 ? 34.657 -3.976 28.029 1.00 46.44 110 PRO A C 1
ATOM 830 O O . PRO A 1 110 ? 34.286 -5.045 28.503 1.00 46.44 110 PRO A O 1
ATOM 833 N N . TYR A 1 111 ? 34.678 -3.701 26.722 1.00 38.62 111 TYR A N 1
ATOM 834 C CA . TYR A 1 111 ? 34.214 -4.418 25.519 1.00 38.62 111 TYR A CA 1
ATOM 835 C C . TYR A 1 111 ? 35.099 -5.616 25.082 1.00 38.62 111 TYR A C 1
ATOM 837 O O . TYR A 1 111 ? 36.271 -5.635 25.445 1.00 38.62 111 TYR A O 1
ATOM 845 N N . ILE A 1 112 ? 34.565 -6.535 24.243 1.00 36.22 112 ILE A N 1
ATOM 846 C CA . ILE A 1 112 ? 35.136 -7.108 22.980 1.00 36.22 112 ILE A CA 1
ATOM 847 C C . ILE A 1 112 ? 34.387 -8.391 22.547 1.00 36.22 112 ILE A C 1
ATOM 849 O O . ILE A 1 112 ? 34.159 -9.282 23.361 1.00 36.22 112 ILE A O 1
ATOM 853 N N . GLY A 1 113 ? 34.091 -8.516 21.242 1.00 41.53 113 GLY A N 1
ATOM 854 C CA . GLY A 1 113 ? 33.747 -9.792 20.599 1.00 41.53 113 GLY A CA 1
ATOM 855 C C . GLY A 1 113 ? 33.466 -9.702 19.090 1.00 41.53 113 GLY A C 1
ATOM 856 O O . GLY A 1 113 ? 32.299 -9.716 18.724 1.00 41.53 113 GLY A O 1
ATOM 857 N N . LEU A 1 114 ? 34.554 -9.627 18.301 1.00 46.62 114 LEU A N 1
ATOM 858 C CA . LEU A 1 114 ? 34.747 -9.741 16.832 1.00 46.62 114 LEU A CA 1
ATOM 859 C C . LEU A 1 114 ? 33.865 -8.911 15.879 1.00 46.62 114 LEU A C 1
ATOM 861 O O . LEU A 1 114 ? 32.706 -9.292 15.617 1.00 46.62 114 LEU A O 1
#

Radius of gyration: 22.05 Å; Cα contacts (8 Å, |Δi|>4): 222; chains: 1; bounding box: 50×24×67 Å

Foldseek 3Di:
DKAFDDFQWKKKKFWPWAAADDADPVGDQWWKWKFQDDDPPGHTQDTDHHGDGDDITIHPGGMMDIDIGHDDDGGIPHTDMDMDIDHDDPPPPPDDDDDDDDDDDDDDDDDDDD

Secondary structure (DSSP, 8-state):
-EEE--TT-EEEEEEEEEE-PPPBTTB-SSEEEEEESSSTTSEEEEEE-SSSPPPPEE-SSSEEEEEEE--SS----EEEEEEEEE----------------------------